Protein AF-A0A959SF07-F1 (afdb_monomer_lite)

Secondary structure (DSSP, 8-state):
-HHHHHHHHHHHHGGGSPPPTTSPPPP----BTTTTBTHHHHHHHHHHHHHHHHHTTHHHHHHHHHHHHHHHHHHHHHHHHHHHHSTTHHHHHHHHHHHHHTTSS-HHHHHHHHHHHHHHHPPPP-

Radius of gyration: 25.73 Å; chains: 1; bounding box: 47×38×60 Å

pLDDT: mean 91.38, std 8.88, range [47.25, 98.25]

Sequence (126 aa):
KMLAATLQALHNAIPFLPVRDNGRRPEVLQTDALAGTGITALWTHVLGLFEQDLASGRVQARRTEQQVGWMRQAIEEGLQRLLQATPGMDQTLSGLTEEVRTGRMGALKAAEAVLEAFRKGGERLP

Foldseek 3Di:
DVVVVVQVVVVVCQVVDDQDPVNDTDDDFDADPVVRPRVVVVVVVVVVVVVVCVVVCVVVVVVVVVVVVVVVVCVVVVLVVQLVVFPCLVVLLVVLVVCCVVVVDPPVVSVVSSVVSCVVRGDPDD

Structure (mmCIF, N/CA/C/O backbone):
data_AF-A0A959SF07-F1
#
_entry.id   AF-A0A959SF07-F1
#
loop_
_atom_site.group_PDB
_atom_site.id
_atom_site.type_symbol
_atom_site.label_atom_id
_atom_site.label_alt_id
_atom_site.label_comp_id
_atom_site.label_asym_id
_atom_site.label_entity_id
_atom_site.label_seq_id
_atom_site.pdbx_PDB_ins_code
_atom_site.Cartn_x
_atom_site.Cartn_y
_atom_site.Cartn_z
_atom_site.occupancy
_atom_site.B_iso_or_equiv
_atom_site.auth_seq_id
_atom_site.auth_comp_id
_atom_site.auth_asym_id
_atom_site.auth_atom_id
_atom_site.pdbx_PDB_model_num
ATOM 1 N N . LYS A 1 1 ? 9.652 15.219 -34.507 1.00 63.12 1 LYS A N 1
ATOM 2 C CA . LYS A 1 1 ? 10.310 16.273 -33.689 1.00 63.12 1 LYS A CA 1
ATOM 3 C C . LYS A 1 1 ? 9.887 16.209 -32.216 1.00 63.12 1 LYS A C 1
ATOM 5 O O . LYS A 1 1 ? 10.773 16.164 -31.381 1.00 63.12 1 LYS A O 1
ATOM 10 N N . MET A 1 2 ? 8.589 16.115 -31.894 1.00 78.56 2 MET A N 1
ATOM 11 C CA . MET A 1 2 ? 8.109 16.025 -30.500 1.00 78.56 2 MET A CA 1
ATOM 12 C C . MET A 1 2 ? 8.555 14.740 -29.768 1.00 78.56 2 MET A C 1
ATOM 14 O O . MET A 1 2 ? 9.130 14.843 -28.696 1.00 78.56 2 MET A O 1
ATOM 18 N N . LEU A 1 3 ? 8.412 13.555 -30.383 1.00 79.31 3 LEU A N 1
ATOM 19 C CA . LEU A 1 3 ? 8.794 12.267 -29.766 1.00 79.31 3 LEU A CA 1
ATOM 20 C C . LEU A 1 3 ? 10.274 12.189 -29.349 1.00 79.31 3 LEU A C 1
ATOM 22 O O . LEU A 1 3 ? 10.581 11.794 -28.229 1.00 79.31 3 LEU A O 1
ATOM 26 N N . ALA A 1 4 ? 11.189 12.627 -30.218 1.00 81.75 4 ALA A N 1
ATOM 27 C CA . ALA A 1 4 ? 12.621 12.653 -29.913 1.00 81.75 4 ALA A CA 1
ATOM 28 C C . ALA A 1 4 ? 12.955 13.622 -28.763 1.00 81.75 4 ALA A C 1
ATOM 30 O O . ALA A 1 4 ? 13.792 13.314 -27.918 1.00 81.75 4 ALA A O 1
ATOM 31 N N . ALA A 1 5 ? 12.270 14.769 -28.697 1.00 88.00 5 ALA A N 1
ATOM 32 C CA . ALA A 1 5 ? 12.429 15.719 -27.599 1.00 88.00 5 ALA A CA 1
ATOM 33 C C . ALA A 1 5 ? 11.908 15.145 -26.269 1.00 88.00 5 ALA A C 1
ATOM 35 O O . ALA A 1 5 ? 12.566 15.294 -25.243 1.00 88.00 5 ALA A O 1
ATOM 36 N N . THR A 1 6 ? 10.773 14.436 -26.285 1.00 89.31 6 THR A N 1
ATOM 37 C CA . THR A 1 6 ? 10.232 13.747 -25.103 1.00 89.31 6 THR A CA 1
ATOM 38 C C . THR A 1 6 ? 11.170 12.645 -24.612 1.00 89.31 6 THR A C 1
ATOM 40 O O . THR A 1 6 ? 11.441 12.573 -23.416 1.00 89.31 6 THR A O 1
ATOM 43 N N . LEU A 1 7 ? 11.717 11.826 -25.516 1.00 89.56 7 LEU A N 1
ATOM 44 C CA . LEU A 1 7 ? 12.682 10.781 -25.164 1.00 89.56 7 LEU A CA 1
ATOM 45 C C . LEU A 1 7 ? 13.921 11.376 -24.478 1.00 89.56 7 LEU A C 1
ATOM 47 O O . LEU A 1 7 ? 14.336 10.902 -23.422 1.00 89.56 7 LEU A O 1
ATOM 51 N N . GLN A 1 8 ? 14.467 12.460 -25.036 1.00 89.31 8 GLN A N 1
ATOM 52 C CA . GLN A 1 8 ? 15.607 13.155 -24.443 1.00 89.31 8 GLN A CA 1
ATOM 53 C C . GLN A 1 8 ? 15.272 13.755 -23.071 1.00 89.31 8 GLN A C 1
ATOM 55 O O . GLN A 1 8 ? 16.080 13.663 -22.147 1.00 89.31 8 GLN A O 1
ATOM 60 N N . ALA A 1 9 ? 14.083 14.341 -22.915 1.00 92.94 9 ALA A N 1
ATOM 61 C CA . ALA A 1 9 ? 13.638 14.888 -21.637 1.00 92.94 9 ALA A CA 1
ATOM 62 C C . ALA A 1 9 ? 13.540 13.801 -20.553 1.00 92.94 9 ALA A C 1
ATOM 64 O O . ALA A 1 9 ? 13.986 14.024 -19.429 1.00 92.94 9 ALA A O 1
ATOM 65 N N . LEU A 1 10 ? 13.034 12.610 -20.893 1.00 93.00 10 LEU A N 1
ATOM 66 C CA . LEU A 1 10 ? 12.965 11.478 -19.965 1.00 93.00 10 LEU A CA 1
ATOM 67 C C . LEU A 1 10 ? 14.358 10.966 -19.580 1.00 93.00 10 LEU A C 1
ATOM 69 O O . LEU A 1 10 ? 14.622 10.779 -18.394 1.00 93.00 10 LEU A O 1
ATOM 73 N N . HIS A 1 11 ? 15.274 10.813 -20.541 1.00 90.56 11 HIS A N 1
ATOM 74 C CA . HIS A 1 11 ? 16.662 10.440 -20.244 1.00 90.56 11 HIS A CA 1
ATOM 75 C C . HIS A 1 11 ? 17.350 11.436 -19.305 1.00 90.56 11 HIS A C 1
ATOM 77 O O . HIS A 1 11 ? 18.057 11.023 -18.387 1.00 90.56 11 HIS A O 1
ATOM 83 N N . ASN A 1 12 ? 17.094 12.733 -19.481 1.00 93.12 12 ASN A N 1
ATOM 84 C CA . ASN A 1 12 ? 17.640 13.775 -18.612 1.00 93.12 12 ASN A CA 1
ATOM 85 C C . ASN A 1 12 ? 16.993 13.784 -17.217 1.00 93.12 12 ASN A C 1
ATOM 87 O O . ASN A 1 12 ? 17.624 14.227 -16.261 1.00 93.12 12 ASN A O 1
ATOM 91 N N . ALA A 1 13 ? 15.751 13.308 -17.088 1.00 94.06 13 ALA A N 1
ATOM 92 C CA . ALA A 1 13 ? 15.013 13.292 -15.828 1.00 94.06 13 ALA A CA 1
ATOM 93 C C . ALA A 1 13 ? 15.389 12.108 -14.917 1.00 94.06 13 ALA A C 1
ATOM 95 O O . ALA A 1 13 ? 15.408 12.252 -13.696 1.00 94.06 13 ALA A O 1
ATOM 96 N N . ILE A 1 14 ? 15.712 10.942 -15.489 1.00 93.31 14 ILE A N 1
ATOM 97 C CA . ILE A 1 14 ? 16.005 9.704 -14.740 1.00 93.31 14 ILE A CA 1
ATOM 98 C C . ILE A 1 14 ? 17.084 9.862 -13.653 1.00 93.31 14 ILE A C 1
ATOM 100 O O . ILE A 1 14 ? 16.913 9.288 -12.571 1.00 93.31 14 ILE A O 1
ATOM 104 N N . PRO A 1 15 ? 18.182 10.612 -13.869 1.00 92.62 15 PRO A N 1
ATOM 105 C CA . PRO A 1 15 ? 19.177 10.857 -12.830 1.00 92.62 15 PRO A CA 1
ATOM 106 C C . PRO A 1 15 ? 18.607 11.470 -11.544 1.00 92.62 15 PRO A C 1
ATOM 108 O O . PRO A 1 15 ? 19.110 11.146 -10.469 1.00 92.62 15 PRO A O 1
ATOM 111 N N . PHE A 1 16 ? 17.547 12.282 -11.648 1.00 93.44 16 PHE A N 1
ATOM 112 C CA . PHE A 1 16 ? 16.906 12.975 -10.523 1.00 93.44 16 PHE A CA 1
ATOM 113 C C . PHE A 1 16 ? 15.902 12.113 -9.746 1.00 93.44 16 PHE A C 1
ATOM 115 O O . PHE A 1 16 ? 15.418 12.537 -8.699 1.00 93.44 16 PHE A O 1
ATOM 122 N N . LEU A 1 17 ? 15.570 10.913 -10.233 1.00 91.44 17 LEU A N 1
ATOM 123 C CA . LEU A 1 17 ? 14.696 9.994 -9.508 1.00 91.44 17 LEU A CA 1
ATOM 124 C C . LEU A 1 17 ? 15.437 9.354 -8.323 1.00 91.44 17 LEU A C 1
ATOM 126 O O . LEU A 1 17 ? 16.641 9.084 -8.430 1.00 91.44 17 LEU A O 1
ATOM 130 N N . PRO A 1 18 ? 14.731 9.058 -7.213 1.00 90.12 18 PRO A N 1
ATOM 131 C CA . PRO A 1 18 ? 15.320 8.334 -6.097 1.00 90.12 18 PRO A CA 1
ATOM 132 C C . PRO A 1 18 ? 15.853 6.976 -6.560 1.00 90.12 18 PRO A C 1
ATOM 134 O O . PRO A 1 18 ? 15.294 6.328 -7.453 1.00 90.12 18 PRO A O 1
ATOM 137 N N . VAL A 1 19 ? 16.949 6.539 -5.940 1.00 86.12 19 VAL A N 1
ATOM 138 C CA . VAL A 1 19 ? 17.518 5.218 -6.207 1.00 86.12 19 VAL A CA 1
ATOM 139 C C . VAL A 1 19 ? 16.509 4.167 -5.757 1.00 86.12 19 VAL A C 1
ATOM 141 O O . VAL A 1 19 ? 16.044 4.184 -4.622 1.00 86.12 19 VAL A O 1
ATOM 144 N N . ARG A 1 20 ? 16.149 3.263 -6.668 1.00 85.69 20 ARG A N 1
ATOM 145 C CA . ARG A 1 20 ? 15.263 2.136 -6.368 1.00 85.69 20 ARG A CA 1
ATOM 146 C C . ARG A 1 20 ? 15.975 1.147 -5.448 1.00 85.69 20 ARG A C 1
ATOM 148 O O . ARG A 1 20 ? 17.178 0.956 -5.585 1.00 85.69 20 ARG A O 1
ATOM 155 N N . ASP A 1 21 ? 15.225 0.411 -4.632 1.00 81.31 21 ASP A N 1
ATOM 156 C CA . ASP A 1 21 ? 15.773 -0.611 -3.718 1.00 81.31 21 ASP A CA 1
ATOM 157 C C . ASP A 1 21 ? 16.629 -1.678 -4.422 1.00 81.31 21 ASP A C 1
ATOM 159 O O . ASP A 1 21 ? 17.489 -2.316 -3.825 1.00 81.31 21 ASP A O 1
ATOM 163 N N . ASN A 1 22 ? 16.397 -1.893 -5.721 1.00 82.38 22 ASN A N 1
ATOM 164 C CA . ASN A 1 22 ? 17.167 -2.827 -6.540 1.00 82.38 22 ASN A CA 1
ATOM 165 C C . ASN A 1 22 ? 18.459 -2.224 -7.131 1.00 82.38 22 ASN A C 1
ATOM 167 O O . ASN A 1 22 ? 19.133 -2.914 -7.896 1.00 82.38 22 ASN A O 1
ATOM 171 N N . GLY A 1 23 ? 18.771 -0.958 -6.838 1.00 84.62 23 GLY A N 1
ATOM 172 C CA . GLY A 1 23 ? 19.926 -0.210 -7.343 1.00 84.62 23 GLY A CA 1
ATOM 173 C C . GLY A 1 23 ? 19.865 0.162 -8.830 1.00 84.62 23 GLY A C 1
ATOM 174 O O . GLY A 1 23 ? 20.760 0.842 -9.325 1.00 84.62 23 GLY A O 1
ATOM 175 N N . ARG A 1 24 ? 18.825 -0.260 -9.563 1.00 86.56 24 ARG A N 1
ATOM 176 C CA . ARG A 1 24 ? 18.706 -0.041 -11.011 1.00 86.56 24 ARG A CA 1
ATOM 177 C C . ARG A 1 24 ? 18.025 1.286 -11.313 1.00 86.56 24 ARG A C 1
ATOM 179 O O . ARG A 1 24 ? 17.023 1.645 -10.688 1.00 86.56 24 ARG A O 1
ATOM 186 N N . ARG A 1 25 ? 18.513 1.972 -12.345 1.00 87.88 25 ARG A N 1
ATOM 187 C CA . ARG A 1 25 ? 17.808 3.104 -12.952 1.00 87.88 25 ARG A CA 1
ATOM 188 C C . ARG A 1 25 ? 16.848 2.594 -14.033 1.00 87.88 25 ARG A C 1
ATOM 190 O O . ARG A 1 25 ? 17.164 1.605 -14.687 1.00 87.88 25 ARG A O 1
ATOM 197 N N . PRO A 1 26 ? 15.662 3.203 -14.189 1.00 88.88 26 PRO A N 1
ATOM 198 C CA . PRO A 1 26 ? 14.767 2.860 -15.288 1.00 88.88 26 PRO A CA 1
ATOM 199 C C . PRO A 1 26 ? 15.402 3.228 -16.638 1.00 88.88 26 PRO A C 1
ATOM 201 O O . PRO A 1 26 ? 16.030 4.277 -16.753 1.00 88.88 26 PRO A O 1
ATOM 204 N N . GLU A 1 27 ? 15.211 2.381 -17.646 1.00 90.00 27 GLU A N 1
ATOM 205 C CA . GLU A 1 27 ? 15.570 2.660 -19.041 1.00 90.00 27 GLU A CA 1
ATOM 206 C C . GLU A 1 27 ? 14.346 3.179 -19.808 1.00 90.00 27 GLU A C 1
ATOM 208 O O . GLU A 1 27 ? 13.209 2.820 -19.484 1.00 90.00 27 GLU A O 1
ATOM 213 N N . VAL A 1 28 ? 14.559 4.031 -20.818 1.00 92.31 28 VAL A N 1
ATOM 214 C CA . VAL A 1 28 ? 13.475 4.553 -21.665 1.00 92.31 28 VAL A CA 1
ATOM 215 C C . VAL A 1 28 ? 13.551 3.901 -23.034 1.00 92.31 28 VAL A C 1
ATOM 217 O O . VAL A 1 28 ? 14.544 4.029 -23.746 1.00 92.31 28 VAL A O 1
ATOM 220 N N . LEU A 1 29 ? 12.472 3.226 -23.416 1.00 92.00 29 LEU A N 1
ATOM 221 C CA . LEU A 1 29 ? 12.325 2.589 -24.718 1.00 92.00 29 LEU A CA 1
ATOM 222 C C . LEU A 1 29 ? 11.154 3.228 -25.460 1.00 92.00 29 LEU A C 1
ATOM 224 O O . LEU A 1 29 ? 10.088 3.452 -24.884 1.00 92.00 29 LEU A O 1
ATOM 228 N N . GLN A 1 30 ? 11.344 3.512 -26.747 1.00 92.31 30 GLN A N 1
ATOM 229 C CA . GLN A 1 30 ? 10.268 3.981 -27.612 1.00 92.31 30 GLN A CA 1
ATOM 230 C C . GLN A 1 30 ? 9.548 2.780 -28.226 1.00 92.31 30 GLN A C 1
ATOM 232 O O . GLN A 1 30 ? 10.187 1.884 -28.779 1.00 92.31 30 GLN A O 1
ATOM 237 N N . THR A 1 31 ? 8.218 2.787 -28.163 1.00 93.69 31 THR A N 1
ATOM 238 C CA . THR A 1 31 ? 7.377 1.762 -28.786 1.00 93.69 31 THR A CA 1
ATOM 239 C C . THR A 1 31 ? 6.247 2.390 -29.590 1.00 93.69 31 THR A C 1
ATOM 241 O O . THR A 1 31 ? 5.817 3.509 -29.309 1.00 93.69 31 THR A O 1
ATOM 244 N N . ASP A 1 32 ? 5.782 1.659 -30.597 1.00 94.06 32 ASP A N 1
ATOM 245 C CA . ASP A 1 32 ? 4.561 1.941 -31.345 1.00 94.06 32 ASP A CA 1
ATOM 246 C C . ASP A 1 32 ? 3.762 0.639 -31.434 1.00 94.06 32 ASP A C 1
ATOM 248 O O . ASP A 1 32 ? 4.167 -0.303 -32.115 1.00 94.06 32 ASP A O 1
ATOM 252 N N . ALA A 1 33 ? 2.646 0.572 -30.709 1.00 93.50 33 ALA A N 1
ATOM 253 C CA . ALA A 1 33 ? 1.815 -0.624 -30.655 1.00 93.50 33 ALA A CA 1
ATOM 254 C C . ALA A 1 33 ? 1.056 -0.883 -3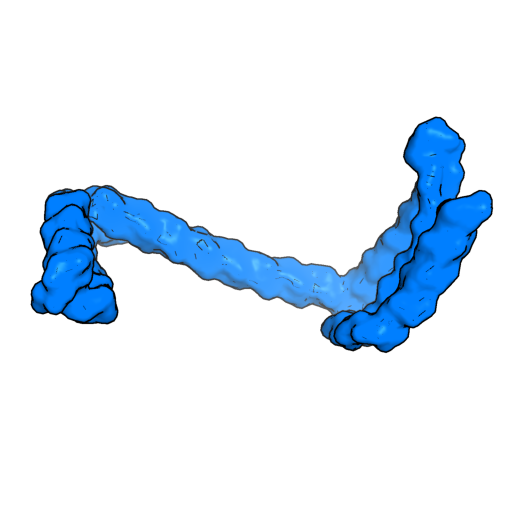1.967 1.00 93.50 33 ALA A C 1
ATOM 256 O O . ALA A 1 33 ? 0.803 -2.040 -32.290 1.00 93.50 33 ALA A O 1
ATOM 257 N N . LEU A 1 34 ? 0.721 0.164 -32.732 1.00 95.38 34 LEU A N 1
ATOM 258 C CA . LEU A 1 34 ? 0.008 0.025 -34.005 1.00 95.38 34 LEU A CA 1
ATOM 259 C C . LEU A 1 34 ? 0.947 -0.487 -35.097 1.00 95.38 34 LEU A C 1
ATOM 261 O O . LEU A 1 34 ? 0.578 -1.366 -35.870 1.00 95.38 34 LEU A O 1
ATOM 265 N N . ALA A 1 35 ? 2.174 0.037 -35.133 1.00 94.38 35 ALA A N 1
ATOM 266 C CA . ALA A 1 35 ? 3.202 -0.402 -36.074 1.00 94.38 35 ALA A CA 1
ATOM 267 C C . ALA A 1 35 ? 3.996 -1.631 -35.587 1.00 94.38 35 ALA A C 1
ATOM 269 O O . ALA A 1 35 ? 4.845 -2.140 -36.315 1.00 94.38 35 ALA A O 1
ATOM 270 N N . GLY A 1 36 ? 3.800 -2.067 -34.338 1.00 93.38 36 GLY A N 1
ATOM 271 C CA . GLY A 1 36 ? 4.586 -3.125 -33.689 1.00 93.38 36 GLY A CA 1
ATOM 272 C C . GLY A 1 36 ? 6.053 -2.757 -33.411 1.00 93.38 36 GLY A C 1
ATOM 273 O O . GLY A 1 36 ? 6.839 -3.601 -32.976 1.00 93.38 36 GLY A O 1
ATOM 274 N N . THR A 1 37 ? 6.452 -1.504 -33.645 1.00 95.19 37 THR A N 1
ATOM 275 C CA . THR A 1 37 ? 7.850 -1.072 -33.528 1.00 95.19 37 THR A CA 1
ATOM 276 C C . THR A 1 37 ? 8.280 -1.042 -32.063 1.00 95.19 37 THR A C 1
ATOM 278 O O . THR A 1 37 ? 7.576 -0.516 -31.203 1.00 95.19 37 THR A O 1
ATOM 281 N N . GLY A 1 38 ? 9.455 -1.600 -31.764 1.00 94.31 38 GLY A N 1
ATOM 282 C CA . GLY A 1 38 ? 10.046 -1.579 -30.421 1.00 94.31 38 GLY A CA 1
ATOM 283 C C . GLY A 1 38 ? 9.426 -2.557 -29.415 1.00 94.31 38 GLY A C 1
ATOM 284 O O . GLY A 1 38 ? 9.989 -2.734 -28.339 1.00 94.31 38 GLY A O 1
ATOM 285 N N . ILE A 1 39 ? 8.330 -3.246 -29.755 1.00 96.69 39 ILE A N 1
ATOM 286 C CA . ILE A 1 39 ? 7.649 -4.186 -28.847 1.00 96.69 39 ILE A CA 1
ATOM 287 C C . ILE A 1 39 ? 8.537 -5.390 -28.510 1.00 96.69 39 ILE A C 1
ATOM 289 O O . ILE A 1 39 ? 8.678 -5.741 -27.341 1.00 96.69 39 ILE A O 1
ATOM 293 N N . THR A 1 40 ? 9.203 -5.987 -29.502 1.00 96.62 40 THR A N 1
ATOM 294 C CA . THR A 1 40 ? 10.145 -7.093 -29.261 1.00 96.62 40 THR A CA 1
ATOM 295 C C . THR A 1 40 ? 11.320 -6.655 -28.388 1.00 96.62 40 THR A C 1
ATOM 297 O O . THR A 1 40 ? 11.687 -7.369 -27.462 1.00 96.62 40 THR A O 1
ATOM 300 N N . ALA A 1 41 ? 11.880 -5.467 -28.637 1.00 95.62 41 ALA A N 1
ATOM 301 C CA . ALA A 1 41 ? 12.984 -4.933 -27.840 1.00 95.62 41 ALA A CA 1
ATOM 302 C C . ALA A 1 41 ? 12.560 -4.672 -26.385 1.00 95.62 41 ALA A C 1
ATOM 304 O O . ALA A 1 41 ? 13.283 -5.046 -25.463 1.00 95.62 41 ALA A O 1
ATOM 305 N N . LEU A 1 42 ? 11.364 -4.105 -26.181 1.00 96.31 42 LEU A N 1
ATOM 306 C CA . LEU A 1 42 ? 10.759 -3.951 -24.859 1.00 96.31 42 LEU A CA 1
ATOM 307 C C . LEU A 1 42 ? 10.619 -5.302 -24.155 1.00 96.31 42 LEU A C 1
ATOM 309 O 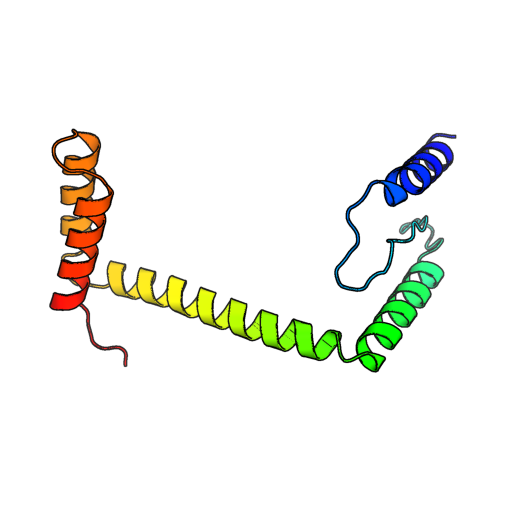O . LEU A 1 42 ? 11.007 -5.426 -22.997 1.00 96.31 42 LEU A O 1
ATOM 313 N N . TRP A 1 43 ? 10.095 -6.316 -24.844 1.00 96.94 43 TRP A N 1
ATOM 314 C CA . TRP A 1 43 ? 9.890 -7.634 -24.251 1.00 96.94 43 TRP A CA 1
ATOM 315 C C . TRP A 1 43 ? 11.206 -8.304 -23.844 1.00 96.94 43 TRP A C 1
ATOM 317 O O . TRP A 1 43 ? 11.335 -8.752 -22.706 1.00 96.94 43 TRP A O 1
ATOM 327 N N . THR A 1 44 ? 12.212 -8.296 -24.723 1.00 97.31 44 THR A N 1
ATOM 328 C CA . THR A 1 44 ? 13.557 -8.799 -24.410 1.00 97.31 44 THR A CA 1
ATOM 329 C C . THR A 1 44 ? 14.154 -8.077 -23.204 1.00 97.31 44 THR A C 1
ATOM 331 O O . THR A 1 44 ? 14.715 -8.716 -22.314 1.00 97.31 44 THR A O 1
ATOM 334 N N . HIS A 1 45 ? 13.996 -6.753 -23.134 1.00 95.94 45 HIS A N 1
ATOM 335 C CA . HIS A 1 45 ? 14.475 -5.967 -22.002 1.00 95.94 45 HIS A CA 1
ATOM 336 C C . HIS A 1 45 ? 13.770 -6.358 -20.690 1.00 95.94 45 HIS A C 1
ATOM 338 O O . HIS A 1 45 ? 14.430 -6.603 -19.680 1.00 95.94 45 HIS A O 1
ATOM 344 N N . VAL A 1 46 ? 12.439 -6.491 -20.705 1.00 96.19 46 VAL A N 1
ATOM 345 C CA . VAL A 1 46 ? 11.647 -6.923 -19.539 1.00 96.19 46 VAL A CA 1
ATOM 346 C C . VAL A 1 46 ? 12.070 -8.311 -19.056 1.00 96.19 46 VAL A C 1
ATOM 348 O O . VAL A 1 46 ? 12.245 -8.502 -17.851 1.00 96.19 46 VAL A O 1
ATOM 351 N N . LEU A 1 47 ? 12.279 -9.263 -19.970 1.00 97.06 47 LEU A N 1
ATOM 352 C CA . LEU A 1 47 ? 12.745 -10.605 -19.618 1.00 97.06 47 LEU A CA 1
ATOM 353 C C . LEU A 1 47 ? 14.137 -10.577 -18.979 1.00 97.06 47 LEU A C 1
ATOM 355 O O . LEU A 1 47 ? 14.322 -11.178 -17.924 1.00 97.06 47 LEU A O 1
ATOM 359 N N . GLY A 1 48 ? 15.078 -9.807 -19.532 1.00 95.56 48 GLY A N 1
ATOM 360 C CA . GLY A 1 48 ? 16.409 -9.656 -18.937 1.00 95.56 48 GLY A CA 1
ATOM 361 C C . GLY A 1 48 ? 16.362 -9.066 -17.522 1.00 95.56 48 GLY A C 1
ATOM 362 O O . GLY A 1 48 ? 17.049 -9.541 -16.616 1.00 95.56 48 GLY A O 1
ATOM 363 N N . LEU A 1 49 ? 15.500 -8.069 -17.282 1.00 93.50 49 LEU A N 1
ATOM 364 C CA . LEU A 1 49 ? 15.291 -7.522 -15.937 1.00 93.50 49 LEU A CA 1
ATOM 365 C C . LEU A 1 49 ? 14.697 -8.553 -14.969 1.00 93.50 49 LEU A C 1
ATOM 367 O O . LEU A 1 49 ? 15.051 -8.535 -13.784 1.00 93.50 49 LEU A O 1
ATOM 371 N N . PHE A 1 50 ? 13.788 -9.403 -15.455 1.00 94.00 50 PHE A N 1
ATOM 372 C CA . PHE A 1 50 ? 13.155 -10.461 -14.672 1.00 94.00 50 PHE A CA 1
ATOM 373 C C . PHE A 1 50 ? 14.146 -11.569 -14.312 1.00 94.00 50 PHE A C 1
ATOM 375 O O . PHE A 1 50 ? 14.218 -11.946 -13.145 1.00 94.00 50 PHE A O 1
ATOM 382 N N . GLU A 1 51 ? 14.957 -12.037 -15.260 1.00 95.44 51 GLU A N 1
ATOM 383 C CA . GLU A 1 51 ? 16.001 -13.042 -15.021 1.00 95.44 51 GLU A CA 1
ATOM 384 C C . GLU A 1 51 ? 17.004 -12.573 -13.964 1.00 95.44 51 GLU A C 1
ATOM 386 O O . GLU A 1 51 ? 17.318 -13.314 -13.033 1.00 95.44 51 GLU A O 1
ATOM 391 N N . GLN A 1 52 ? 17.442 -11.313 -14.041 1.00 92.94 52 GLN A N 1
ATOM 392 C CA . GLN A 1 52 ? 18.320 -10.716 -13.031 1.00 92.94 52 GLN A CA 1
ATOM 393 C C . GLN A 1 52 ? 17.672 -10.679 -11.640 1.00 92.94 52 GLN A C 1
ATOM 395 O O . GLN A 1 52 ? 18.332 -10.963 -10.641 1.00 92.94 52 GLN A O 1
ATOM 400 N N . ASP A 1 53 ? 16.389 -10.315 -11.549 1.00 93.06 53 ASP A N 1
ATOM 401 C CA . ASP A 1 53 ? 15.668 -10.285 -10.270 1.00 93.06 53 ASP A CA 1
ATOM 402 C C . ASP A 1 53 ? 15.390 -11.680 -9.712 1.00 93.06 53 ASP A C 1
ATOM 404 O O . ASP A 1 53 ? 15.340 -11.857 -8.490 1.00 93.06 53 ASP A O 1
ATOM 408 N N . LEU A 1 54 ? 15.185 -12.657 -10.594 1.00 94.06 54 LEU A N 1
ATOM 409 C CA . LEU A 1 54 ? 14.997 -14.050 -10.226 1.00 94.06 54 LEU A CA 1
ATOM 410 C C . LEU A 1 54 ? 16.305 -14.626 -9.677 1.00 94.06 54 LEU A C 1
ATOM 412 O O . LEU A 1 54 ? 16.308 -15.164 -8.571 1.00 94.06 54 LEU A O 1
ATOM 416 N N . ALA A 1 55 ? 17.418 -14.432 -10.391 1.00 93.56 55 ALA A N 1
ATOM 417 C CA . ALA A 1 55 ? 18.747 -14.870 -9.973 1.00 93.56 55 ALA A CA 1
ATOM 418 C C . ALA A 1 55 ? 19.190 -14.222 -8.652 1.00 93.56 55 ALA A C 1
ATOM 420 O O . ALA A 1 55 ? 19.843 -14.863 -7.833 1.00 93.56 55 ALA A O 1
ATOM 421 N N . SER A 1 56 ? 18.796 -12.970 -8.402 1.00 92.62 56 SER A N 1
ATOM 422 C CA . SER A 1 56 ? 19.099 -12.283 -7.145 1.00 92.62 56 SER A CA 1
ATOM 423 C C . SER A 1 56 ? 18.145 -12.639 -5.991 1.00 92.62 56 SER A C 1
ATOM 425 O O . SER A 1 56 ? 18.229 -12.016 -4.935 1.00 92.62 56 SER A O 1
ATOM 427 N N . GLY A 1 57 ? 17.159 -13.523 -6.195 1.00 93.62 57 GLY A N 1
ATOM 428 C CA . GLY A 1 57 ? 16.136 -13.877 -5.198 1.00 93.62 57 GLY A CA 1
ATOM 429 C C . GLY A 1 57 ? 15.121 -12.768 -4.872 1.00 93.62 57 GLY A C 1
ATOM 430 O O . GLY A 1 57 ? 14.228 -12.963 -4.043 1.00 93.62 57 GLY A O 1
ATOM 431 N N . ARG A 1 58 ? 15.199 -11.607 -5.540 1.00 90.81 58 ARG A N 1
ATOM 432 C CA . ARG A 1 58 ? 14.356 -10.431 -5.250 1.00 90.81 58 ARG A CA 1
ATOM 433 C C . ARG A 1 58 ? 12.887 -10.690 -5.551 1.00 90.81 58 ARG A C 1
ATOM 435 O O . ARG A 1 58 ? 12.029 -10.164 -4.846 1.00 90.81 58 ARG A O 1
ATOM 442 N N . VAL A 1 59 ? 12.592 -11.496 -6.573 1.00 92.62 59 VAL A N 1
ATOM 443 C CA . VAL A 1 59 ? 11.210 -11.876 -6.914 1.00 92.62 59 VAL A CA 1
ATOM 444 C C . VAL A 1 59 ? 10.546 -12.590 -5.740 1.00 92.62 59 VAL A C 1
ATOM 446 O O . VAL A 1 59 ? 9.430 -12.234 -5.367 1.00 92.62 59 VAL A O 1
ATOM 449 N N . GLN A 1 60 ? 11.233 -13.560 -5.134 1.00 93.94 60 GLN A N 1
ATOM 450 C CA . GLN A 1 60 ? 10.668 -14.325 -4.028 1.00 93.94 60 GLN A CA 1
ATOM 451 C C . GLN A 1 60 ? 10.528 -13.468 -2.769 1.00 93.9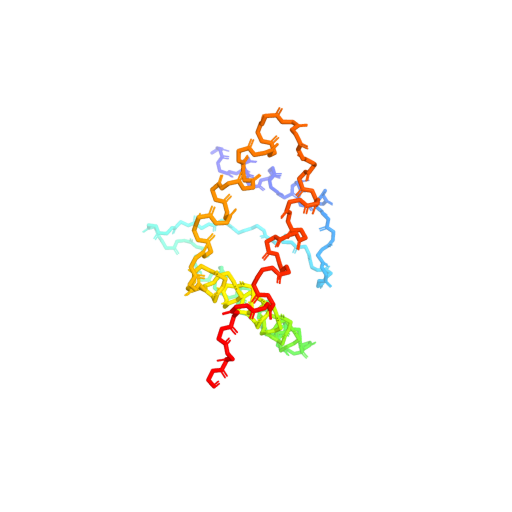4 60 GLN A C 1
ATOM 453 O O . GLN A 1 60 ? 9.463 -13.473 -2.162 1.00 93.94 60 GLN A O 1
ATOM 458 N N . ALA A 1 61 ? 11.549 -12.675 -2.429 1.00 92.88 61 ALA A N 1
ATOM 459 C CA . ALA A 1 61 ? 11.484 -11.758 -1.291 1.00 92.88 61 ALA A CA 1
ATOM 460 C C . ALA A 1 61 ? 10.304 -10.775 -1.410 1.00 92.88 61 ALA A C 1
ATOM 462 O O . ALA A 1 61 ? 9.501 -10.654 -0.489 1.00 92.88 61 ALA A O 1
ATOM 463 N N . ARG A 1 62 ? 10.131 -10.140 -2.579 1.00 92.62 62 ARG A N 1
ATOM 464 C CA . ARG A 1 62 ? 8.999 -9.233 -2.831 1.00 92.62 62 ARG A CA 1
ATOM 465 C C . ARG A 1 62 ? 7.648 -9.934 -2.730 1.00 92.62 62 ARG A C 1
ATOM 467 O O . ARG A 1 62 ? 6.719 -9.347 -2.192 1.00 92.62 62 ARG A O 1
ATOM 474 N N . ARG A 1 63 ? 7.527 -11.168 -3.230 1.00 95.00 63 ARG A N 1
ATOM 475 C CA . ARG A 1 63 ? 6.286 -11.952 -3.119 1.00 95.00 63 ARG A CA 1
ATOM 476 C C . ARG A 1 63 ? 5.944 -12.275 -1.670 1.00 95.00 63 ARG A C 1
ATOM 478 O O . ARG A 1 63 ? 4.780 -12.173 -1.305 1.00 95.00 63 ARG A O 1
ATOM 485 N N . THR A 1 64 ? 6.931 -12.627 -0.850 1.00 96.12 64 THR A N 1
ATOM 486 C CA . THR A 1 64 ? 6.716 -12.858 0.584 1.00 96.12 64 THR A CA 1
ATOM 487 C C . THR A 1 64 ? 6.207 -11.592 1.273 1.00 96.12 64 THR A C 1
ATOM 489 O O . THR A 1 64 ? 5.186 -11.642 1.953 1.00 96.12 64 THR A O 1
ATOM 492 N N . GLU A 1 65 ? 6.839 -10.440 1.035 1.00 95.56 65 GLU A N 1
ATOM 493 C CA . GLU A 1 65 ? 6.372 -9.162 1.596 1.00 95.56 65 GLU A CA 1
ATOM 494 C C . GLU A 1 65 ? 4.967 -8.787 1.103 1.00 95.56 65 GLU A C 1
ATOM 496 O O . GLU A 1 65 ? 4.127 -8.333 1.878 1.00 95.56 65 GLU A O 1
ATOM 501 N N . GLN A 1 66 ? 4.662 -9.041 -0.173 1.00 97.06 66 GLN A N 1
ATOM 502 C CA . GLN A 1 66 ? 3.315 -8.855 -0.718 1.00 97.06 66 GLN A CA 1
ATOM 503 C C . GLN A 1 66 ? 2.286 -9.753 -0.030 1.00 97.06 66 GLN A C 1
ATOM 505 O O . GLN A 1 66 ? 1.204 -9.278 0.294 1.00 97.06 66 GLN A O 1
ATOM 510 N N . GLN A 1 67 ? 2.614 -11.019 0.241 1.00 97.31 67 GLN A N 1
ATOM 511 C CA . GLN A 1 67 ? 1.727 -11.927 0.974 1.00 97.31 67 GLN A CA 1
ATOM 512 C C . GLN A 1 67 ? 1.470 -11.435 2.401 1.00 97.31 67 GLN A C 1
ATOM 514 O O . GLN A 1 67 ? 0.330 -11.474 2.859 1.00 97.31 67 GLN A O 1
ATOM 519 N N . VAL A 1 68 ? 2.494 -10.915 3.085 1.00 97.75 68 VAL A N 1
ATOM 520 C CA . VAL A 1 68 ? 2.328 -10.282 4.403 1.00 97.75 68 VAL A CA 1
ATOM 521 C C . VAL A 1 68 ? 1.427 -9.049 4.304 1.00 97.75 68 VAL A C 1
ATOM 523 O O . VAL A 1 68 ? 0.541 -8.872 5.140 1.00 97.75 68 VAL A O 1
ATOM 526 N N . GLY A 1 69 ? 1.611 -8.217 3.276 1.00 97.69 69 GLY A N 1
ATOM 527 C CA . GLY A 1 69 ? 0.750 -7.066 3.001 1.00 97.69 69 GLY A CA 1
ATOM 528 C C . GLY A 1 69 ? -0.707 -7.466 2.762 1.00 97.69 69 GLY A C 1
ATOM 529 O O . GLY A 1 69 ? -1.604 -6.921 3.399 1.00 97.69 69 GLY A O 1
ATOM 530 N N . TRP A 1 70 ? -0.947 -8.470 1.916 1.00 97.62 70 TRP A N 1
ATOM 531 C CA . TRP A 1 70 ? -2.285 -9.004 1.654 1.00 97.62 70 TRP A CA 1
ATOM 532 C C . TRP A 1 70 ? -2.927 -9.605 2.899 1.00 97.62 70 TRP A C 1
ATOM 534 O O . TRP A 1 70 ? -4.110 -9.387 3.134 1.00 97.62 70 TRP A O 1
ATOM 544 N N . MET A 1 71 ? -2.159 -10.316 3.727 1.00 97.94 71 MET A N 1
ATOM 545 C CA . MET A 1 71 ? -2.650 -10.833 5.003 1.00 97.94 71 MET A CA 1
ATOM 546 C C . MET A 1 71 ? -3.102 -9.693 5.924 1.00 97.94 71 MET A C 1
ATOM 548 O O . MET A 1 71 ? -4.187 -9.767 6.492 1.00 97.94 71 MET A O 1
ATOM 552 N N . ARG A 1 72 ? -2.302 -8.625 6.057 1.00 97.88 72 ARG A N 1
ATOM 553 C CA . ARG A 1 72 ? -2.668 -7.445 6.860 1.00 97.88 72 ARG A CA 1
ATOM 554 C C . ARG A 1 72 ? -3.936 -6.776 6.333 1.00 97.88 72 ARG A C 1
ATOM 556 O O . ARG A 1 72 ? -4.847 -6.531 7.114 1.00 97.88 72 ARG A O 1
ATOM 563 N N . GLN A 1 73 ? -4.027 -6.573 5.020 1.00 97.38 73 GLN A N 1
ATOM 564 C CA . GLN A 1 73 ? -5.220 -6.013 4.385 1.00 97.38 73 GLN A CA 1
ATOM 565 C C . GLN A 1 73 ? -6.458 -6.889 4.640 1.00 97.38 73 GLN A C 1
ATOM 567 O O . GLN A 1 73 ? -7.501 -6.383 5.040 1.00 97.38 73 GLN A O 1
ATOM 572 N N . ALA A 1 74 ? -6.333 -8.210 4.492 1.00 96.62 74 ALA A N 1
ATOM 573 C CA . ALA A 1 74 ? -7.425 -9.141 4.760 1.00 96.62 74 ALA A CA 1
ATOM 574 C C . ALA A 1 74 ? -7.872 -9.115 6.234 1.00 96.62 74 ALA A C 1
ATOM 576 O O . ALA A 1 74 ? -9.066 -9.240 6.511 1.00 96.62 74 ALA A O 1
ATOM 577 N N . ILE A 1 75 ? -6.938 -8.925 7.175 1.00 95.94 75 ILE A N 1
ATOM 578 C CA . ILE A 1 75 ? -7.247 -8.728 8.599 1.00 95.94 75 ILE A CA 1
ATOM 579 C C . ILE A 1 75 ? -8.025 -7.426 8.799 1.00 95.94 75 ILE A C 1
ATOM 581 O O . ILE A 1 75 ? -9.068 -7.447 9.446 1.00 95.94 75 ILE A O 1
ATOM 585 N N . GLU A 1 76 ? -7.559 -6.308 8.245 1.00 95.44 76 GLU A N 1
ATOM 586 C CA . GLU A 1 76 ? -8.220 -5.002 8.377 1.00 95.44 76 GLU A CA 1
ATOM 587 C C . GLU A 1 76 ? -9.642 -5.024 7.796 1.00 95.44 76 GLU A C 1
ATOM 589 O O . GLU A 1 76 ? -10.600 -4.647 8.474 1.00 95.44 76 GLU A O 1
ATOM 594 N N . GLU A 1 77 ? -9.804 -5.549 6.582 1.00 95.56 77 GLU A N 1
ATOM 595 C CA . GLU A 1 77 ? -11.108 -5.721 5.933 1.00 95.56 77 GLU A CA 1
ATOM 596 C C . GLU A 1 77 ? -12.008 -6.704 6.696 1.00 95.56 77 GLU A C 1
ATOM 598 O O . GLU A 1 77 ? -13.224 -6.521 6.788 1.00 95.56 77 GLU A O 1
ATOM 603 N N . GLY A 1 78 ? -11.432 -7.773 7.249 1.00 93.75 78 GLY A N 1
ATOM 604 C CA . GLY A 1 78 ? -12.138 -8.726 8.101 1.00 93.75 78 GLY A CA 1
ATOM 605 C C . GLY A 1 78 ? -12.663 -8.073 9.379 1.00 93.75 78 GLY A C 1
ATOM 606 O O . GLY A 1 78 ? -13.845 -8.205 9.692 1.00 93.75 78 GLY A O 1
ATOM 607 N N . LEU A 1 79 ? -11.816 -7.317 10.081 1.00 92.31 79 LEU A N 1
ATOM 608 C CA . LEU A 1 79 ? -12.180 -6.597 11.302 1.00 92.31 79 LEU A CA 1
ATOM 609 C C . LEU A 1 79 ? -13.276 -5.561 11.049 1.00 92.31 79 LEU A C 1
ATOM 611 O O . LEU A 1 79 ? -14.224 -5.485 11.827 1.00 92.31 79 LEU A O 1
ATOM 615 N N . GLN A 1 80 ? -13.194 -4.801 9.954 1.00 92.31 80 GLN A N 1
ATOM 616 C CA . GLN A 1 80 ? -14.238 -3.838 9.591 1.00 92.31 80 GLN A CA 1
ATOM 617 C C . GLN A 1 80 ? -15.586 -4.521 9.342 1.00 92.31 80 GLN A C 1
ATOM 619 O O . GLN A 1 80 ? -16.611 -4.049 9.834 1.00 92.31 80 GLN A O 1
ATOM 624 N N . ARG A 1 81 ? -15.588 -5.654 8.629 1.00 92.00 81 ARG A N 1
ATOM 625 C CA . ARG A 1 81 ? -16.809 -6.435 8.387 1.00 92.00 81 ARG A CA 1
ATOM 626 C C . ARG A 1 81 ? -17.407 -6.986 9.678 1.00 92.00 81 ARG A C 1
ATOM 628 O O . ARG A 1 81 ? -18.613 -6.880 9.867 1.00 92.00 81 ARG A O 1
ATOM 635 N N . LEU A 1 82 ? -16.585 -7.534 10.572 1.00 91.12 82 LEU A N 1
ATOM 636 C CA . LEU A 1 82 ? -17.046 -8.049 11.868 1.00 91.12 82 LEU A CA 1
ATOM 637 C C . LEU A 1 82 ? -17.618 -6.942 12.753 1.00 91.12 82 LEU A C 1
ATOM 639 O O . LEU A 1 82 ? -18.649 -7.131 13.398 1.00 91.12 82 LEU A O 1
ATOM 643 N N . LEU A 1 83 ? -16.971 -5.776 12.763 1.00 91.62 83 LEU A N 1
ATOM 644 C CA . LEU A 1 83 ? -17.459 -4.612 13.487 1.00 91.62 83 LEU A CA 1
ATOM 645 C C . LEU A 1 83 ? -18.843 -4.208 12.979 1.00 91.62 83 LEU A C 1
ATOM 647 O O . LEU A 1 83 ? -19.767 -4.109 13.777 1.00 91.62 83 LEU A O 1
ATOM 651 N N . GLN A 1 84 ? -19.015 -4.062 11.664 1.00 89.06 84 GLN A N 1
ATOM 652 C CA . GLN A 1 84 ? -20.310 -3.720 11.060 1.00 89.06 84 GLN A CA 1
ATOM 653 C C . GLN A 1 84 ? -21.383 -4.793 11.294 1.00 89.06 84 GLN A C 1
ATOM 655 O O . GLN A 1 84 ? -22.542 -4.463 11.513 1.00 89.06 84 GLN A O 1
ATOM 660 N N . ALA A 1 85 ?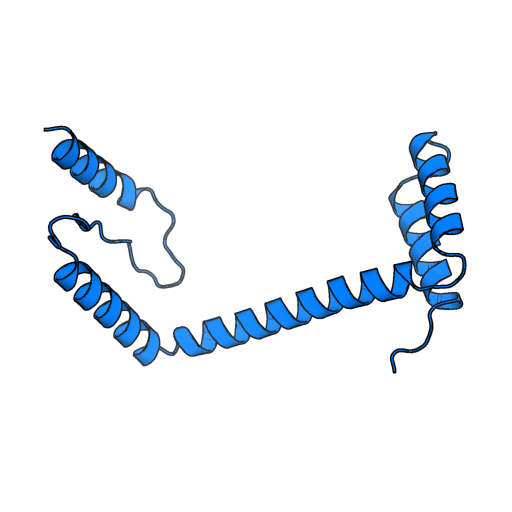 -21.008 -6.074 11.292 1.00 89.94 85 ALA A N 1
ATOM 661 C CA . ALA A 1 85 ? -21.933 -7.177 11.552 1.00 89.94 85 ALA A CA 1
ATOM 662 C C . ALA A 1 85 ? -22.346 -7.302 13.032 1.00 89.94 85 ALA A C 1
ATOM 664 O O . ALA A 1 85 ? -23.267 -8.054 13.349 1.00 89.94 85 ALA A O 1
ATOM 665 N N . THR A 1 86 ? -21.684 -6.589 13.950 1.00 90.88 86 THR A N 1
ATOM 666 C CA . THR A 1 86 ? -21.969 -6.686 15.385 1.00 90.88 86 THR A CA 1
ATOM 667 C C . THR A 1 86 ? -23.354 -6.103 15.704 1.00 90.88 86 THR A C 1
ATOM 669 O O . THR A 1 86 ? -23.618 -4.940 15.380 1.00 90.88 86 THR A O 1
ATOM 672 N N . PRO A 1 87 ? -24.246 -6.854 16.380 1.00 91.12 87 PRO A N 1
ATOM 673 C CA . PRO A 1 87 ? -25.586 -6.372 16.705 1.00 91.12 87 PRO A CA 1
ATOM 674 C C . PRO A 1 87 ? -25.568 -5.039 17.469 1.00 91.12 87 PRO A C 1
ATOM 676 O O . PRO A 1 87 ? -24.889 -4.898 18.485 1.00 91.12 87 PRO A O 1
ATOM 679 N N . GLY A 1 88 ? -26.324 -4.048 16.987 1.00 91.56 88 GLY A N 1
ATOM 680 C CA . GLY A 1 88 ? -26.400 -2.713 17.598 1.00 91.56 88 GLY A CA 1
ATOM 681 C C . GLY A 1 88 ? -25.215 -1.783 17.292 1.00 91.56 88 GLY A C 1
ATOM 682 O O . GLY A 1 88 ? -25.201 -0.640 17.765 1.00 91.56 88 GLY A O 1
ATOM 683 N N . MET A 1 89 ? -24.236 -2.217 16.487 1.00 94.06 89 MET A N 1
ATOM 684 C CA . MET A 1 89 ? -23.079 -1.385 16.147 1.00 94.06 89 MET A CA 1
ATOM 685 C C . MET A 1 89 ? -23.457 -0.160 15.311 1.00 94.06 89 MET A C 1
ATOM 687 O O . MET A 1 89 ? -22.949 0.924 15.582 1.00 94.06 89 MET A O 1
ATOM 691 N N . ASP A 1 90 ? -24.399 -0.279 14.373 1.00 93.56 90 ASP A N 1
ATOM 692 C CA . ASP A 1 90 ? -24.851 0.858 13.554 1.00 93.56 90 ASP A CA 1
ATOM 693 C C . ASP A 1 90 ? -25.368 2.025 14.409 1.00 93.56 90 ASP A C 1
ATOM 695 O O . ASP A 1 90 ? -25.029 3.189 14.185 1.00 93.56 90 ASP A O 1
ATOM 699 N N . GLN A 1 91 ? -26.149 1.712 15.447 1.00 94.81 91 GLN A N 1
ATOM 700 C CA . GLN A 1 91 ? -26.681 2.706 16.383 1.00 94.81 91 GLN A CA 1
ATOM 701 C C . GLN A 1 91 ? -25.561 3.325 17.224 1.00 94.81 91 GLN A C 1
ATOM 703 O O . GLN A 1 91 ? -25.528 4.542 17.413 1.00 94.81 91 GLN A O 1
ATOM 708 N N . THR A 1 92 ? -24.613 2.499 17.673 1.00 94.50 92 THR A N 1
ATOM 709 C CA . THR A 1 92 ? -23.435 2.943 18.430 1.00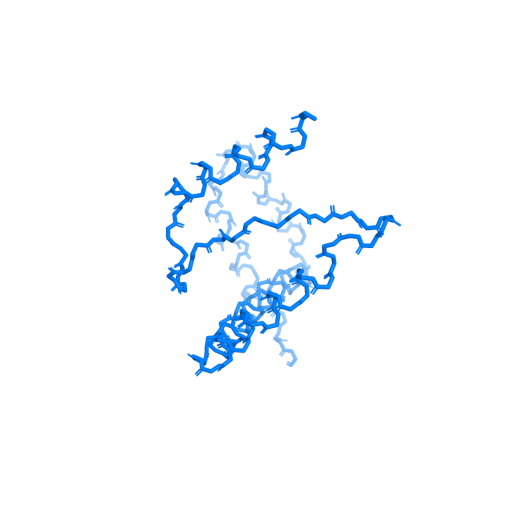 94.50 92 THR A CA 1
ATOM 710 C C . THR A 1 92 ? -22.574 3.901 17.601 1.00 94.50 92 THR A C 1
ATOM 712 O O . THR A 1 92 ? -22.237 4.991 18.068 1.00 94.50 92 THR A O 1
ATOM 715 N N . LEU A 1 93 ? -22.272 3.540 16.351 1.00 95.50 93 LEU A N 1
ATOM 716 C CA . LEU A 1 93 ? -21.511 4.362 15.412 1.00 95.50 93 LEU A CA 1
ATOM 717 C C . LEU A 1 93 ? -22.221 5.680 15.115 1.00 95.50 93 LEU A C 1
ATOM 719 O O . LEU A 1 93 ? -21.590 6.736 15.179 1.00 95.50 93 LEU A O 1
ATOM 723 N N . SER A 1 94 ? -23.524 5.642 14.825 1.00 96.31 94 SER A N 1
ATOM 724 C CA . SER A 1 94 ? -24.299 6.851 14.536 1.00 96.31 94 SER A CA 1
ATOM 725 C C . SER A 1 94 ? -24.318 7.810 15.728 1.00 96.31 94 SER A C 1
ATOM 727 O O . SER A 1 94 ? -24.097 9.008 15.549 1.00 96.31 94 SER A O 1
ATOM 729 N N . GLY A 1 95 ? -24.547 7.299 16.943 1.00 97.12 95 GLY A N 1
ATOM 730 C CA . GLY A 1 95 ? -24.568 8.115 18.158 1.00 97.12 95 GLY A CA 1
ATOM 731 C C . GLY A 1 95 ? -23.215 8.767 18.439 1.00 97.12 95 GLY A C 1
ATOM 732 O O . GLY A 1 95 ? -23.130 9.982 18.600 1.00 97.12 95 GLY A O 1
ATOM 733 N N . LEU A 1 96 ? -22.135 7.981 18.417 1.00 96.62 96 LEU A N 1
ATOM 734 C CA . LEU A 1 96 ? -20.785 8.488 18.679 1.00 96.62 96 LEU A CA 1
ATOM 735 C C . LEU A 1 96 ? -20.287 9.441 17.584 1.00 96.62 96 LEU A C 1
ATOM 737 O O . LEU A 1 96 ? -19.591 10.409 17.886 1.00 96.62 96 LEU A O 1
ATOM 741 N N . THR A 1 97 ? -20.681 9.224 16.327 1.00 97.31 97 THR A N 1
ATOM 742 C CA . THR A 1 97 ? -20.377 10.153 15.228 1.00 97.31 97 THR A CA 1
ATOM 743 C C . THR A 1 97 ? -21.005 11.524 15.472 1.00 97.31 97 THR A C 1
ATOM 745 O O . THR A 1 97 ? -20.358 12.542 15.230 1.00 97.31 97 THR A O 1
ATOM 748 N N . GLU A 1 98 ? -22.239 11.573 15.979 1.00 97.94 98 GLU A N 1
ATOM 749 C CA . GLU A 1 98 ? -22.899 12.839 16.306 1.00 97.94 98 GLU A CA 1
ATOM 750 C C . GLU A 1 98 ? -22.246 13.538 17.507 1.00 97.94 98 GLU A C 1
ATOM 752 O O . GLU A 1 98 ? -22.024 14.748 17.473 1.00 97.94 98 GLU A O 1
ATOM 757 N N . GLU A 1 99 ? -21.845 12.792 18.539 1.00 97.75 99 GLU A N 1
ATOM 758 C CA . GLU A 1 99 ? -21.085 13.347 19.670 1.00 97.75 99 GLU A CA 1
ATOM 759 C C . GLU A 1 99 ? -19.753 13.974 19.227 1.00 97.75 99 GLU A C 1
ATOM 761 O O . GLU A 1 99 ? -19.364 15.028 19.732 1.00 97.75 99 GLU A O 1
ATOM 766 N N . VAL A 1 100 ? -19.068 13.372 18.250 1.00 98.25 100 VAL A N 1
ATOM 767 C CA . VAL A 1 100 ? -17.851 13.952 17.660 1.00 98.25 100 VAL A CA 1
ATOM 768 C C . VAL A 1 100 ? -18.171 15.180 16.814 1.00 98.25 100 VAL A C 1
ATOM 770 O O . VAL A 1 100 ? -17.517 16.212 16.956 1.00 98.25 100 VAL A O 1
ATOM 773 N N . ARG A 1 101 ? -19.195 15.102 15.958 1.00 98.00 101 ARG A N 1
ATOM 774 C CA . ARG A 1 101 ? -19.604 16.196 15.063 1.00 98.00 101 ARG A CA 1
ATOM 775 C C . ARG A 1 101 ? -20.004 17.454 15.833 1.00 98.00 101 ARG A C 1
ATOM 777 O O . ARG A 1 101 ? -19.689 18.560 15.407 1.00 98.00 101 ARG A O 1
ATOM 784 N N . THR A 1 102 ? -20.676 17.273 16.966 1.00 98.00 102 THR A N 1
ATOM 785 C CA . THR A 1 102 ? -21.119 18.353 17.860 1.00 98.00 102 THR A CA 1
ATOM 786 C C . THR A 1 102 ? -20.029 18.832 18.823 1.00 98.00 102 THR A C 1
ATOM 788 O O . THR A 1 102 ? -20.252 19.782 19.570 1.00 98.00 102 THR A O 1
ATOM 791 N N . GLY A 1 103 ? -18.851 18.197 18.825 1.00 97.06 103 GLY A N 1
ATOM 792 C CA . GLY A 1 103 ? -17.736 18.535 19.713 1.00 97.06 103 GLY A CA 1
ATOM 793 C C . GLY A 1 103 ? -17.921 18.092 21.169 1.00 97.06 103 GLY A C 1
ATOM 794 O O . GLY A 1 103 ? -17.114 18.461 22.021 1.00 97.06 103 GLY A O 1
ATOM 795 N N . ARG A 1 104 ? -18.951 17.293 21.474 1.00 96.94 104 ARG A N 1
ATOM 796 C CA . ARG A 1 104 ? -19.201 16.736 22.815 1.00 96.94 104 ARG A CA 1
ATOM 797 C C . ARG A 1 104 ? -18.233 15.609 23.183 1.00 96.94 104 ARG A C 1
ATOM 799 O O . ARG A 1 104 ? -17.982 15.375 24.365 1.00 96.94 104 ARG A O 1
ATOM 806 N N . MET A 1 105 ? -17.647 14.938 22.190 1.00 96.69 105 MET A N 1
ATOM 807 C CA . MET A 1 105 ? -16.615 13.919 22.385 1.00 96.69 105 MET A CA 1
ATOM 808 C C . MET A 1 105 ? -15.467 14.076 21.381 1.00 96.69 105 MET A C 1
ATOM 810 O O . MET A 1 105 ? -15.676 14.385 20.215 1.00 96.69 105 MET A O 1
ATOM 814 N N . GLY A 1 106 ? -14.230 13.833 21.820 1.00 97.62 106 GLY A N 1
ATOM 815 C CA . GLY A 1 106 ? -13.078 13.783 20.916 1.00 97.62 106 GLY A CA 1
ATOM 816 C C . GLY A 1 106 ? -13.071 12.513 20.059 1.00 97.62 106 GLY A C 1
ATOM 817 O O . GLY A 1 106 ? -13.427 11.438 20.542 1.00 97.62 106 GLY A O 1
ATOM 818 N N . ALA A 1 107 ? -12.602 12.618 18.812 1.00 96.62 107 ALA A N 1
ATOM 819 C CA . ALA A 1 107 ? -12.610 11.517 17.841 1.00 96.62 107 ALA A CA 1
ATOM 820 C C . ALA A 1 107 ? -11.914 10.234 18.342 1.00 96.62 107 ALA A C 1
ATOM 822 O O . ALA A 1 107 ? -12.446 9.143 18.162 1.00 96.62 107 ALA A O 1
ATOM 823 N N . LEU A 1 108 ? -10.766 10.356 19.022 1.00 96.62 108 LEU A N 1
ATOM 824 C CA . LEU A 1 108 ? -10.038 9.198 19.564 1.00 96.62 108 LEU A CA 1
ATOM 825 C C . LEU A 1 108 ? -10.842 8.467 20.648 1.00 96.62 108 LEU A C 1
ATOM 827 O O . LEU A 1 108 ? -10.954 7.247 20.613 1.00 96.62 108 LEU A O 1
ATOM 831 N N . LYS A 1 109 ? -11.477 9.215 21.556 1.00 97.19 109 LYS A N 1
ATOM 832 C CA . LYS A 1 109 ? -12.307 8.647 22.627 1.00 97.19 109 LYS A CA 1
ATOM 833 C C . LYS A 1 109 ? -13.564 7.966 22.076 1.00 97.19 109 LYS A C 1
ATOM 835 O O . LYS A 1 109 ? -13.978 6.929 22.585 1.00 97.19 109 LYS A O 1
ATOM 840 N N . ALA A 1 110 ? -14.160 8.531 21.026 1.00 96.06 110 ALA A N 1
ATOM 841 C CA . ALA A 1 110 ? -15.275 7.903 20.325 1.00 96.06 110 ALA A CA 1
ATOM 842 C C . ALA A 1 110 ? -14.845 6.593 19.647 1.00 96.06 110 ALA A C 1
ATOM 844 O O . ALA A 1 110 ? -15.538 5.588 19.779 1.00 96.06 110 ALA A O 1
ATOM 845 N N . ALA A 1 111 ? -13.679 6.569 18.991 1.00 95.56 111 ALA A N 1
ATOM 846 C CA . ALA A 1 111 ? -13.129 5.349 18.402 1.00 95.56 111 ALA A CA 1
ATOM 847 C C . ALA A 1 111 ? -12.860 4.263 19.461 1.00 95.56 111 ALA A C 1
ATOM 849 O O . ALA A 1 111 ? -13.243 3.113 19.262 1.00 95.56 111 ALA A O 1
ATOM 850 N N . GLU A 1 112 ? -12.284 4.618 20.613 1.00 95.50 112 GLU A N 1
ATOM 851 C CA . GLU A 1 112 ? -12.104 3.692 21.743 1.00 95.50 112 GLU A CA 1
ATOM 852 C C . GLU A 1 112 ? -13.439 3.118 22.238 1.00 95.50 112 GLU A C 1
ATOM 854 O O . GLU A 1 112 ? -13.544 1.915 22.476 1.00 95.50 112 GLU A O 1
ATOM 859 N N . ALA A 1 113 ? -14.479 3.950 22.347 1.00 94.31 113 ALA A N 1
ATOM 860 C CA . ALA A 1 113 ? -15.808 3.5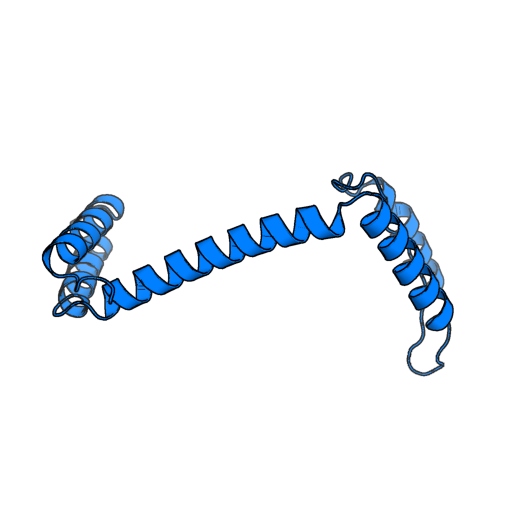04 22.758 1.00 94.31 113 ALA A CA 1
ATOM 861 C C . ALA A 1 113 ? -16.436 2.521 21.751 1.00 94.31 113 ALA A C 1
ATOM 863 O O . ALA A 1 113 ? -17.022 1.520 22.166 1.00 94.31 113 ALA A O 1
ATOM 864 N N . VAL A 1 114 ? -16.269 2.762 20.443 1.00 94.19 114 VAL A N 1
ATOM 865 C CA . VAL A 1 114 ? -16.685 1.825 19.383 1.00 94.19 114 VAL A CA 1
ATOM 866 C C . VAL A 1 114 ? -15.951 0.490 19.522 1.00 94.19 114 VAL A C 1
ATOM 868 O O . VAL A 1 114 ? -16.584 -0.566 19.519 1.00 94.19 114 VAL A O 1
ATOM 871 N N . LEU A 1 115 ? -14.624 0.518 19.672 1.00 93.56 115 LEU A N 1
ATOM 872 C CA . LEU A 1 115 ? -13.810 -0.695 19.793 1.00 93.56 115 LEU A CA 1
ATOM 873 C C . LEU A 1 115 ? -14.154 -1.494 21.057 1.00 93.56 115 LEU A C 1
ATOM 875 O O . LEU A 1 115 ? -14.185 -2.723 21.025 1.00 93.56 115 LEU A O 1
ATOM 879 N N . GLU A 1 116 ? -14.466 -0.818 22.160 1.00 92.31 116 GLU A N 1
ATOM 880 C CA . GLU A 1 116 ? -14.878 -1.467 23.403 1.00 92.31 116 GLU A CA 1
ATOM 881 C C . GLU A 1 116 ? -16.282 -2.086 23.299 1.00 92.31 116 GLU A C 1
ATOM 883 O O . GLU A 1 116 ? -16.520 -3.172 23.835 1.00 92.31 116 GLU A O 1
ATOM 888 N N . ALA A 1 117 ? -17.206 -1.437 22.583 1.00 90.69 117 ALA A N 1
ATOM 889 C CA . ALA A 1 117 ? -18.508 -2.018 22.257 1.00 90.69 117 ALA A CA 1
ATOM 890 C C . ALA A 1 117 ? -18.348 -3.266 21.372 1.00 90.69 117 ALA A C 1
ATOM 892 O O . ALA A 1 117 ? -18.937 -4.309 21.665 1.00 90.69 117 ALA A O 1
ATOM 893 N N . PHE A 1 118 ? -17.478 -3.197 20.359 1.00 91.62 118 PHE A N 1
ATOM 894 C CA . PHE A 1 118 ? -17.141 -4.331 19.499 1.00 91.62 118 PHE A CA 1
ATOM 895 C C . PHE A 1 118 ? -16.541 -5.493 20.299 1.00 91.62 118 PHE A C 1
ATOM 897 O O . PHE A 1 118 ? -16.966 -6.631 20.147 1.00 91.62 118 PHE A O 1
ATOM 904 N N . ARG A 1 119 ? -15.622 -5.227 21.231 1.00 88.06 119 ARG A N 1
ATOM 905 C CA . ARG A 1 119 ? -15.013 -6.263 22.082 1.00 88.06 119 ARG A CA 1
ATOM 906 C C . ARG A 1 119 ? -16.031 -7.007 22.957 1.00 88.06 119 ARG A C 1
ATOM 908 O O . ARG A 1 119 ? -15.819 -8.176 23.270 1.00 88.06 119 ARG A O 1
ATOM 915 N N . LYS A 1 120 ? -17.100 -6.332 23.394 1.00 84.75 120 LYS A N 1
ATOM 916 C CA . LYS A 1 120 ? -18.141 -6.908 24.266 1.00 84.75 120 LYS A CA 1
ATOM 917 C C . LYS A 1 120 ? -19.227 -7.658 23.500 1.00 84.75 120 LYS A C 1
ATOM 919 O O . LYS A 1 120 ? -19.757 -8.626 24.035 1.00 84.75 120 LYS A O 1
ATOM 924 N N . GLY A 1 121 ? -19.581 -7.177 22.309 1.00 74.94 121 GLY A N 1
ATOM 925 C CA . GLY A 1 121 ? -20.685 -7.708 21.502 1.00 74.94 121 GLY A CA 1
ATOM 926 C C . GLY A 1 121 ? -20.263 -8.508 20.271 1.00 74.94 121 GLY A C 1
ATOM 927 O O . GLY A 1 121 ? -21.119 -9.112 19.634 1.00 74.94 121 GLY A O 1
ATOM 928 N N . GLY A 1 122 ? -18.978 -8.500 19.916 1.00 66.50 122 GLY A N 1
ATOM 929 C CA . GLY A 1 122 ? -18.468 -9.155 18.719 1.00 66.50 122 GLY A CA 1
ATOM 930 C C . GLY A 1 122 ? -18.616 -10.669 18.808 1.00 66.50 122 GLY A C 1
ATOM 931 O O . GLY A 1 122 ? -18.189 -11.293 19.784 1.00 66.50 122 GLY A O 1
ATOM 932 N N . GLU A 1 123 ? -19.210 -11.265 17.776 1.00 60.25 123 GLU A N 1
ATOM 933 C CA . GLU A 1 123 ? -19.191 -12.714 17.607 1.00 60.25 123 GLU A CA 1
ATOM 934 C C . GLU A 1 123 ? -17.738 -13.212 17.546 1.00 60.25 123 GLU A C 1
ATOM 936 O O . GLU A 1 123 ? -16.848 -12.550 17.000 1.00 60.25 123 GLU A O 1
ATOM 941 N N . ARG A 1 124 ? -17.475 -14.393 18.123 1.00 56.34 124 ARG A N 1
ATOM 942 C CA . ARG A 1 124 ? -16.184 -15.058 17.912 1.00 56.34 124 ARG A CA 1
ATOM 943 C C . ARG A 1 124 ? -16.053 -15.388 16.428 1.00 56.34 124 ARG A C 1
ATOM 945 O O . ARG A 1 124 ? -17.010 -15.863 15.824 1.00 56.34 124 ARG A O 1
ATOM 952 N N . LEU A 1 125 ? -14.858 -15.162 15.882 1.00 47.25 125 LEU A N 1
ATOM 953 C CA . LEU A 1 125 ? -14.474 -15.682 14.570 1.00 47.25 125 LEU A CA 1
ATOM 954 C C . LEU A 1 125 ? -14.852 -17.177 14.492 1.00 47.25 125 LEU A C 1
ATOM 956 O O . LEU A 1 125 ? -14.580 -17.885 15.470 1.00 47.25 125 LEU A O 1
ATOM 960 N N . PRO A 1 126 ? -15.487 -17.640 13.399 1.00 49.94 126 PRO A N 1
ATOM 961 C CA . PRO A 1 126 ? -15.686 -19.068 13.174 1.00 49.94 126 PRO A CA 1
ATOM 962 C C . PRO A 1 126 ? -14.351 -19.821 13.110 1.00 49.94 126 PRO A C 1
ATOM 964 O O . PRO A 1 126 ? -13.346 -19.221 12.657 1.00 49.94 126 PRO A O 1
#